Protein AF-A0A2N1SD95-F1 (afdb_monomer)

Secondary structure (DSSP, 8-state):
----S-SEEEEEEEEEPPGGGHHHHGGGT--TT-EEEEEEEEEE-HHHHHHHHHT-

Sequence (56 aa):
MKGPAGHEFRYMGALTTEASCLACHAVQGYHEGDVRGGISVSFDVESMRRELIVYL

Mean predicted aligned error: 7.3 Å

Structure (mmCIF, N/CA/C/O backbone):
data_AF-A0A2N1SD95-F1
#
_entry.id   AF-A0A2N1SD95-F1
#
loop_
_atom_site.group_PDB
_atom_site.id
_atom_site.type_symbol
_atom_site.label_atom_id
_atom_site.label_alt_id
_atom_site.label_comp_id
_atom_site.label_asym_id
_atom_site.label_entity_id
_atom_site.label_seq_id
_atom_site.pdbx_PDB_ins_code
_atom_site.Cartn_x
_atom_site.Cartn_y
_atom_site.Cartn_z
_atom_site.occupancy
_atom_site.B_iso_or_equiv
_atom_site.auth_seq_id
_atom_site.auth_comp_id
_atom_site.auth_asym_id
_atom_site.auth_atom_id
_atom_site.pdbx_PDB_model_num
ATOM 1 N N . MET A 1 1 ? 20.419 0.355 -0.341 1.00 48.25 1 MET A N 1
ATOM 2 C CA . MET A 1 1 ? 20.482 -0.464 -1.570 1.00 48.25 1 MET A CA 1
ATOM 3 C C . MET A 1 1 ? 20.547 0.477 -2.762 1.00 48.25 1 MET A C 1
ATOM 5 O O . MET A 1 1 ? 19.568 1.150 -3.045 1.00 48.25 1 MET A O 1
ATOM 9 N N . LYS A 1 2 ? 21.722 0.622 -3.382 1.00 48.62 2 LYS A N 1
ATOM 10 C CA . LYS A 1 2 ? 21.882 1.366 -4.636 1.00 48.62 2 LYS A CA 1
ATOM 11 C C . LYS A 1 2 ? 21.747 0.358 -5.771 1.00 48.62 2 LYS A C 1
ATOM 13 O O . LYS A 1 2 ? 22.636 -0.470 -5.929 1.00 48.62 2 LYS A O 1
ATOM 18 N N . GLY A 1 3 ? 20.653 0.411 -6.522 1.00 48.09 3 GLY A N 1
ATOM 19 C CA . GLY A 1 3 ? 20.665 -0.161 -7.866 1.00 48.09 3 GLY A CA 1
ATOM 20 C C . GLY A 1 3 ? 21.462 0.785 -8.771 1.00 48.09 3 GLY A C 1
ATOM 21 O O . GLY A 1 3 ? 21.265 2.000 -8.648 1.00 48.09 3 GLY A O 1
ATOM 22 N N . PRO A 1 4 ? 22.386 0.298 -9.618 1.00 53.31 4 PRO A N 1
ATOM 23 C CA . PRO A 1 4 ? 22.987 1.134 -10.653 1.00 53.31 4 PRO A CA 1
ATOM 24 C C . PRO A 1 4 ? 21.871 1.701 -11.542 1.00 53.31 4 PRO A C 1
ATOM 26 O O . PRO A 1 4 ? 20.787 1.126 -11.614 1.00 53.31 4 PRO A O 1
ATOM 29 N N . ALA A 1 5 ? 22.113 2.845 -12.182 1.00 60.38 5 ALA A N 1
ATOM 30 C CA . ALA A 1 5 ? 21.195 3.435 -13.153 1.00 60.38 5 ALA A 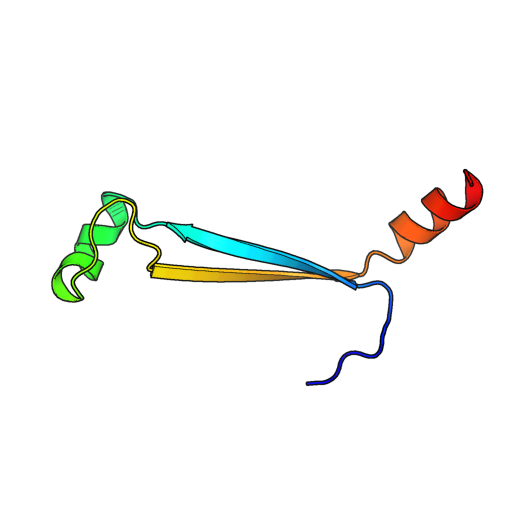CA 1
ATOM 31 C C . ALA A 1 5 ? 21.061 2.493 -14.364 1.00 60.38 5 ALA A C 1
ATOM 33 O O . ALA A 1 5 ? 21.768 2.628 -15.355 1.00 60.38 5 ALA A O 1
ATOM 34 N N . GLY A 1 6 ? 20.220 1.476 -14.231 1.00 64.94 6 GLY A N 1
ATOM 35 C CA . GLY A 1 6 ? 20.031 0.400 -15.185 1.00 64.94 6 GLY A CA 1
ATOM 36 C C . GLY A 1 6 ? 18.547 0.116 -15.276 1.00 64.94 6 GLY A C 1
ATOM 37 O O . GLY A 1 6 ? 17.891 0.039 -14.246 1.00 64.94 6 GLY A O 1
ATOM 38 N N . HIS A 1 7 ? 18.080 0.078 -16.520 1.00 73.81 7 HIS A N 1
ATOM 39 C CA . HIS A 1 7 ? 16.803 -0.335 -17.118 1.00 73.81 7 HIS A CA 1
ATOM 40 C C . HIS A 1 7 ? 15.739 -0.992 -16.220 1.00 73.81 7 HIS A C 1
ATOM 42 O O . HIS A 1 7 ? 15.164 -2.006 -16.581 1.00 73.81 7 HIS A O 1
ATOM 48 N N . GLU A 1 8 ? 15.429 -0.403 -15.074 1.00 83.56 8 GLU A N 1
ATOM 49 C CA . GLU A 1 8 ? 14.442 -0.893 -14.122 1.00 83.56 8 GLU A CA 1
ATOM 50 C C . GLU A 1 8 ? 13.267 0.077 -14.098 1.00 83.56 8 GLU A C 1
ATOM 52 O O . GLU A 1 8 ? 13.429 1.278 -13.859 1.00 83.56 8 GLU A O 1
ATOM 57 N N . PHE A 1 9 ? 12.072 -0.448 -14.339 1.00 87.88 9 PHE A N 1
ATOM 58 C CA . PHE A 1 9 ? 10.843 0.285 -14.113 1.00 87.88 9 PHE A CA 1
ATOM 59 C C . PHE A 1 9 ? 10.386 0.074 -12.677 1.00 87.88 9 PHE A C 1
ATOM 61 O O . PHE A 1 9 ? 10.386 -1.045 -12.165 1.00 87.88 9 PHE A O 1
ATOM 68 N N . ARG A 1 10 ? 9.982 1.169 -12.033 1.00 90.75 10 ARG A N 1
ATOM 69 C CA . ARG A 1 10 ? 9.506 1.171 -10.652 1.00 90.75 10 ARG A CA 1
ATOM 70 C C . ARG A 1 10 ? 8.118 1.783 -10.594 1.00 90.75 10 ARG A C 1
ATOM 72 O O . ARG A 1 10 ? 7.928 2.929 -10.993 1.00 90.75 10 ARG A O 1
ATOM 79 N N . TYR A 1 11 ? 7.177 1.026 -10.048 1.00 93.69 11 TYR A N 1
ATOM 80 C CA . TYR A 1 11 ? 5.821 1.461 -9.760 1.00 93.69 11 TYR A CA 1
ATOM 81 C C . TYR A 1 11 ? 5.607 1.560 -8.250 1.00 93.69 11 TYR A C 1
ATOM 83 O O . TYR A 1 11 ? 5.975 0.657 -7.497 1.00 93.69 11 TYR A O 1
ATOM 91 N N . MET A 1 12 ? 4.983 2.655 -7.822 1.00 96.25 12 MET A N 1
ATOM 92 C CA . MET A 1 12 ? 4.495 2.848 -6.461 1.00 96.25 12 MET A CA 1
ATOM 93 C C . MET A 1 12 ? 2.989 3.082 -6.517 1.00 96.25 12 MET A C 1
ATOM 95 O O . MET A 1 12 ? 2.539 4.063 -7.106 1.00 96.25 12 MET A O 1
ATOM 99 N N . GLY A 1 13 ? 2.225 2.186 -5.898 1.00 97.00 13 GLY A N 1
ATOM 100 C CA . GLY 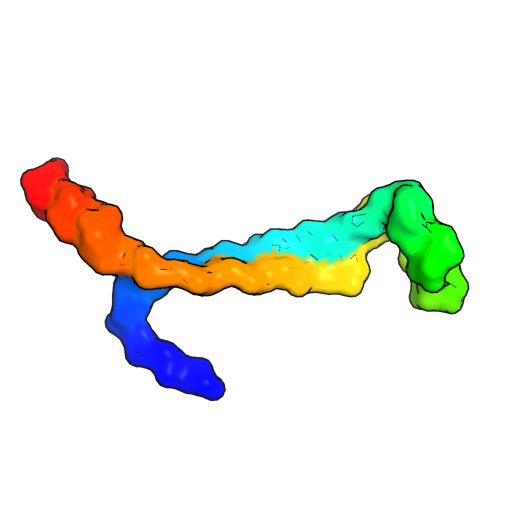A 1 13 ? 0.777 2.308 -5.755 1.00 97.00 13 GLY A CA 1
ATOM 101 C C . GLY A 1 13 ? 0.397 2.617 -4.311 1.00 97.00 13 GLY A C 1
ATOM 102 O O . GLY A 1 13 ? 0.951 2.019 -3.387 1.00 97.00 13 GLY A O 1
ATOM 103 N N . ALA A 1 14 ? -0.551 3.533 -4.108 1.00 97.75 14 ALA A N 1
ATOM 104 C CA . ALA A 1 14 ? -1.147 3.755 -2.795 1.00 97.75 14 ALA A CA 1
ATOM 105 C C . ALA A 1 14 ? -2.064 2.578 -2.434 1.00 97.75 14 ALA A C 1
ATOM 107 O O . ALA A 1 14 ? -2.849 2.116 -3.260 1.00 97.75 14 ALA A O 1
ATOM 108 N N . LEU A 1 15 ? -1.974 2.105 -1.193 1.00 97.75 15 LEU A N 1
ATOM 109 C CA . LEU A 1 15 ? -2.931 1.154 -0.642 1.00 97.75 15 LEU A CA 1
ATOM 110 C C . LEU A 1 15 ? -4.037 1.949 0.039 1.00 97.75 15 LEU A C 1
ATOM 112 O O . LEU A 1 15 ? -3.891 2.373 1.186 1.00 97.75 15 LEU A O 1
ATOM 116 N N . THR A 1 16 ? -5.119 2.178 -0.694 1.00 98.31 16 THR A N 1
ATOM 117 C CA . THR A 1 16 ? -6.312 2.839 -0.169 1.00 98.31 16 THR A CA 1
ATOM 118 C C . THR A 1 16 ? -7.105 1.870 0.703 1.00 98.31 16 THR A C 1
ATOM 120 O O . THR A 1 16 ? -7.175 0.668 0.444 1.00 98.31 16 THR A O 1
ATOM 123 N N . THR A 1 17 ? -7.660 2.386 1.789 1.00 98.56 17 THR A N 1
ATOM 124 C CA . THR A 1 17 ? -8.475 1.631 2.736 1.00 98.56 17 THR A CA 1
ATOM 125 C C . THR A 1 17 ? -9.883 1.481 2.180 1.00 98.56 17 THR A C 1
ATOM 127 O O . THR A 1 17 ? -10.552 2.472 1.907 1.00 98.56 17 THR A O 1
ATOM 130 N N . GLU A 1 18 ? -10.339 0.242 2.040 1.00 98.44 18 GLU A N 1
ATOM 131 C CA . GLU A 1 18 ? -11.713 -0.105 1.658 1.00 98.44 18 GLU A CA 1
ATOM 132 C C . GLU A 1 18 ? -12.513 -0.537 2.895 1.00 98.44 18 GLU A C 1
ATOM 134 O O . GLU A 1 18 ? -11.918 -0.917 3.908 1.00 98.44 18 GLU A O 1
ATOM 139 N N . ALA A 1 19 ? -13.848 -0.575 2.818 1.00 98.56 19 ALA A N 1
ATOM 140 C CA . ALA A 1 19 ? -14.698 -1.057 3.915 1.00 98.56 19 ALA A CA 1
ATOM 141 C C . ALA A 1 19 ? -14.259 -2.423 4.491 1.00 98.56 19 ALA A C 1
ATOM 143 O O . ALA A 1 19 ? -14.268 -2.626 5.706 1.00 98.56 19 ALA A O 1
ATOM 144 N N . SER A 1 20 ? -13.797 -3.345 3.638 1.00 98.25 20 SER A N 1
ATOM 145 C CA . SER A 1 20 ? -13.281 -4.667 4.036 1.00 98.25 20 SER A CA 1
ATOM 146 C C . SER A 1 20 ? -12.042 -4.594 4.944 1.00 98.25 20 SER A C 1
ATOM 148 O O . SER A 1 20 ? -11.831 -5.467 5.786 1.0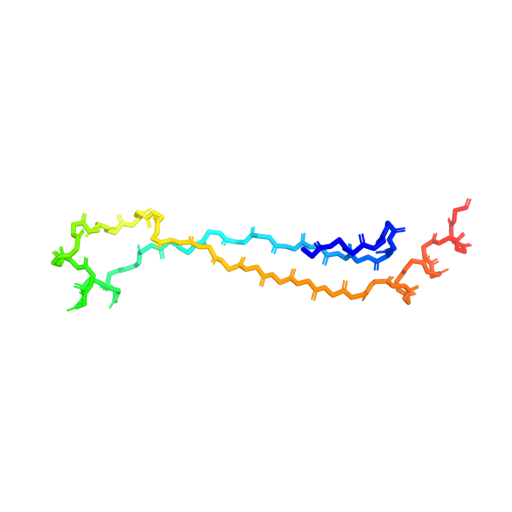0 98.25 20 SER A O 1
ATOM 150 N N . CYS A 1 21 ? -11.237 -3.535 4.824 1.00 98.31 21 CYS A N 1
ATOM 151 C CA . CYS A 1 21 ? -10.024 -3.326 5.615 1.00 98.31 21 CYS A CA 1
ATOM 152 C C . CYS A 1 21 ? -10.347 -2.956 7.069 1.00 98.31 21 CYS A C 1
ATOM 154 O O . CYS A 1 21 ? -9.571 -3.250 7.984 1.00 98.31 21 CYS A O 1
ATOM 156 N N . LEU A 1 22 ? -11.492 -2.307 7.294 1.00 98.56 22 LEU A N 1
ATOM 157 C CA . LEU A 1 22 ? -11.863 -1.737 8.588 1.00 98.56 22 LEU A CA 1
ATOM 158 C C . LEU A 1 22 ? -12.206 -2.794 9.640 1.00 98.56 22 LEU A C 1
ATOM 160 O O . LEU A 1 22 ? -12.128 -2.491 10.828 1.00 98.56 22 LEU A O 1
ATOM 164 N N . ALA A 1 23 ? -12.461 -4.041 9.229 1.00 98.38 23 ALA A N 1
ATOM 165 C CA . ALA A 1 23 ? -12.616 -5.169 10.148 1.00 98.38 23 ALA A CA 1
ATOM 166 C C . ALA A 1 23 ? -11.426 -5.306 11.118 1.00 98.38 23 ALA A C 1
ATOM 168 O O . ALA A 1 23 ? -11.611 -5.695 12.269 1.00 98.38 23 ALA A O 1
ATOM 169 N N . CYS A 1 24 ? -10.220 -4.939 10.668 1.00 98.00 24 CYS A N 1
ATOM 170 C CA . CYS A 1 24 ? -9.003 -4.981 11.479 1.00 98.00 24 CYS A CA 1
ATOM 171 C C . CYS A 1 24 ? -8.364 -3.599 11.680 1.00 98.00 24 CYS A C 1
ATOM 173 O O . CYS A 1 24 ? -7.719 -3.366 12.699 1.00 98.00 24 CYS A O 1
ATOM 175 N N . HIS A 1 25 ? -8.509 -2.681 10.721 1.00 98.06 25 HIS A N 1
ATOM 176 C CA . HIS A 1 25 ? -7.772 -1.413 10.719 1.00 98.06 25 HIS A CA 1
ATOM 177 C C . HIS A 1 25 ? -8.532 -0.227 11.333 1.00 98.06 25 HIS A C 1
ATOM 179 O O . HIS A 1 25 ? -7.908 0.797 11.604 1.00 98.06 25 HIS A O 1
ATOM 185 N N . ALA A 1 26 ? -9.827 -0.362 11.652 1.00 98.31 26 ALA A N 1
ATOM 186 C CA . ALA A 1 26 ? -10.577 0.707 12.321 1.00 98.31 26 ALA A CA 1
ATOM 187 C C . ALA A 1 26 ? -9.987 1.066 13.697 1.00 98.31 26 ALA A C 1
ATOM 189 O O . ALA A 1 26 ? -9.876 2.238 14.045 1.00 98.31 26 ALA A O 1
ATOM 190 N N . VAL A 1 27 ? -9.517 0.072 14.462 1.00 98.12 27 VAL A N 1
ATOM 191 C CA . VAL A 1 27 ? -8.889 0.299 15.782 1.00 98.12 27 VAL A CA 1
ATOM 192 C C . VAL A 1 27 ? -7.553 1.044 15.700 1.00 98.12 27 VAL A C 1
ATOM 194 O O . VAL A 1 27 ? -7.074 1.561 16.703 1.00 98.12 27 VAL A O 1
ATOM 197 N N . GLN A 1 28 ? -6.949 1.102 14.511 1.00 97.69 28 GLN A N 1
ATOM 198 C CA . GLN A 1 28 ? -5.727 1.862 14.240 1.00 97.69 28 GLN A CA 1
ATOM 199 C C . GLN A 1 28 ? -6.033 3.309 13.818 1.00 97.69 28 GLN A C 1
ATOM 201 O O . GLN A 1 28 ? -5.106 4.086 13.609 1.00 97.69 28 GLN A O 1
ATOM 206 N N . GLY A 1 29 ? -7.317 3.673 13.709 1.00 98.12 29 GLY A N 1
ATOM 207 C CA . GLY A 1 29 ? -7.776 5.014 13.350 1.00 98.12 29 GLY A CA 1
ATOM 208 C C . GLY A 1 29 ? -7.975 5.248 11.852 1.00 98.12 29 GLY A C 1
ATOM 209 O O . GLY A 1 29 ? -8.173 6.395 11.460 1.00 98.12 29 GLY A O 1
ATOM 210 N N . TYR A 1 30 ? -7.924 4.199 11.022 1.00 98.44 30 TYR A N 1
ATOM 211 C CA . TYR A 1 30 ? -8.187 4.319 9.587 1.00 98.44 30 TYR A CA 1
ATOM 212 C C . TYR A 1 30 ? -9.683 4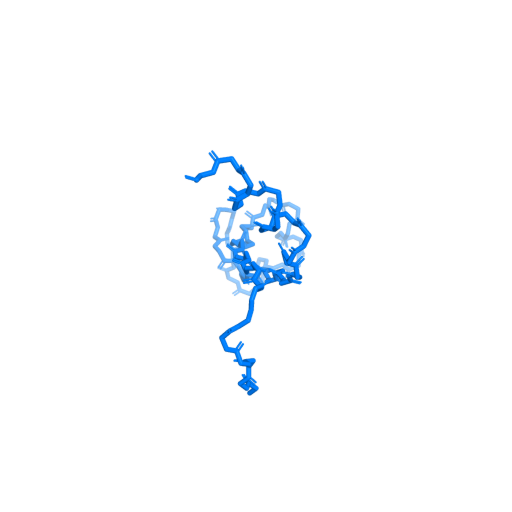.405 9.274 1.00 98.44 30 TYR A C 1
ATOM 214 O O . TYR A 1 30 ? -10.504 3.737 9.905 1.00 98.44 30 TYR A O 1
ATOM 222 N N . HIS A 1 31 ? -10.000 5.166 8.231 1.00 98.38 31 HIS A N 1
ATOM 223 C CA . HIS A 1 31 ? -11.320 5.325 7.634 1.00 98.38 31 HIS A CA 1
ATOM 224 C C . HIS A 1 31 ? -11.300 4.890 6.163 1.00 98.38 31 HIS A C 1
ATOM 226 O O . HIS A 1 31 ? -10.246 4.772 5.535 1.00 98.38 31 HIS A O 1
ATOM 232 N N . GLU A 1 32 ? -12.477 4.626 5.599 1.00 98.38 32 GLU A N 1
ATOM 233 C CA . GLU A 1 32 ? -12.598 4.312 4.176 1.00 98.38 32 GLU A CA 1
ATOM 234 C C . GLU A 1 32 ? -12.110 5.491 3.318 1.00 98.38 32 GLU A C 1
ATOM 236 O O . GLU A 1 32 ? -12.473 6.641 3.555 1.00 98.38 32 GLU A O 1
ATOM 241 N N . GLY A 1 33 ? -11.256 5.199 2.335 1.00 98.19 33 GLY A N 1
ATOM 242 C CA . GLY A 1 33 ? -10.578 6.195 1.504 1.00 98.19 33 GLY A CA 1
ATOM 243 C C . GLY A 1 33 ? -9.196 6.629 2.007 1.00 98.19 33 GLY A C 1
ATOM 244 O O . GLY A 1 33 ? -8.427 7.185 1.222 1.00 98.19 33 GLY A O 1
ATOM 245 N N . ASP A 1 34 ? -8.824 6.329 3.255 1.00 98.62 34 ASP A N 1
ATOM 246 C CA . ASP A 1 34 ? -7.500 6.681 3.778 1.00 98.62 34 ASP A CA 1
ATOM 247 C C . ASP A 1 34 ? -6.383 5.886 3.090 1.00 98.62 34 ASP A C 1
ATOM 249 O O . ASP A 1 34 ? -6.530 4.701 2.781 1.00 98.62 34 ASP A O 1
ATOM 253 N N . VAL A 1 35 ? -5.206 6.498 2.934 1.00 98.19 35 VAL A N 1
ATOM 254 C CA . VAL A 1 35 ? -3.995 5.788 2.495 1.00 98.19 35 VAL A CA 1
ATOM 255 C C . VAL A 1 35 ? -3.351 5.093 3.695 1.00 98.19 35 VAL A C 1
ATOM 257 O O . VAL A 1 35 ? -2.775 5.743 4.566 1.00 98.19 35 VAL A O 1
ATOM 260 N N . ARG A 1 36 ? -3.405 3.757 3.725 1.00 97.44 36 ARG A N 1
ATOM 261 C CA . ARG A 1 36 ? -2.851 2.931 4.819 1.00 97.44 36 ARG A CA 1
ATOM 262 C C . ARG A 1 36 ? -1.454 2.376 4.551 1.00 97.44 36 ARG A C 1
ATOM 264 O O . ARG A 1 36 ? 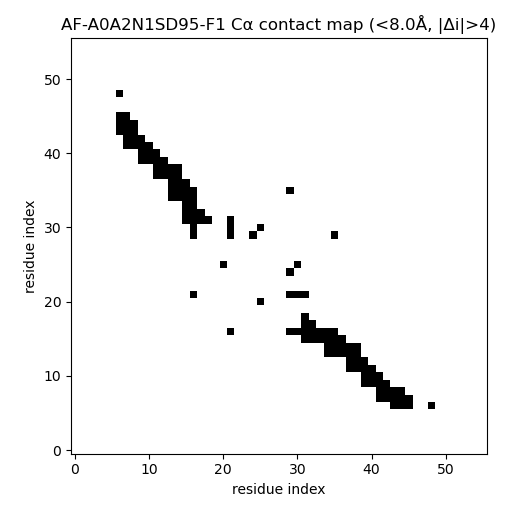-0.886 1.677 5.384 1.00 97.44 36 ARG A O 1
ATOM 271 N N . GLY A 1 37 ? -0.897 2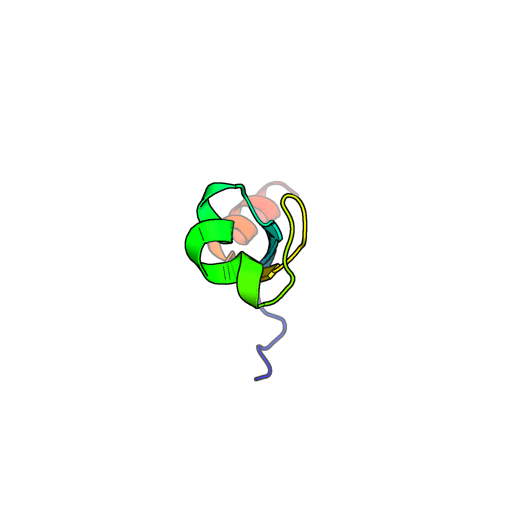.656 3.378 1.00 97.00 37 GLY A N 1
ATOM 272 C CA . GLY A 1 37 ? 0.438 2.217 2.994 1.00 97.00 37 GLY A CA 1
ATOM 273 C C . GLY A 1 37 ? 0.676 2.346 1.498 1.00 97.00 37 GLY A C 1
ATOM 274 O O . GLY A 1 37 ? -0.081 3.003 0.784 1.00 97.00 37 GLY A O 1
ATOM 275 N N . GLY A 1 38 ? 1.725 1.685 1.019 1.00 96.81 38 GLY A N 1
ATOM 276 C CA . GLY A 1 38 ? 2.047 1.625 -0.400 1.00 96.81 38 GLY A CA 1
ATOM 277 C C . GLY A 1 38 ? 2.584 0.259 -0.797 1.00 96.81 38 GLY A C 1
ATOM 278 O O . GLY A 1 38 ? 3.221 -0.424 0.004 1.00 96.81 38 GLY A O 1
ATOM 279 N N . ILE A 1 39 ? 2.331 -0.120 -2.045 1.00 96.94 39 ILE A N 1
ATOM 280 C CA . ILE A 1 39 ? 2.957 -1.270 -2.688 1.00 96.94 39 ILE A CA 1
ATOM 281 C C . ILE A 1 39 ? 4.007 -0.773 -3.678 1.00 96.94 39 ILE A C 1
ATOM 283 O O . ILE A 1 39 ? 3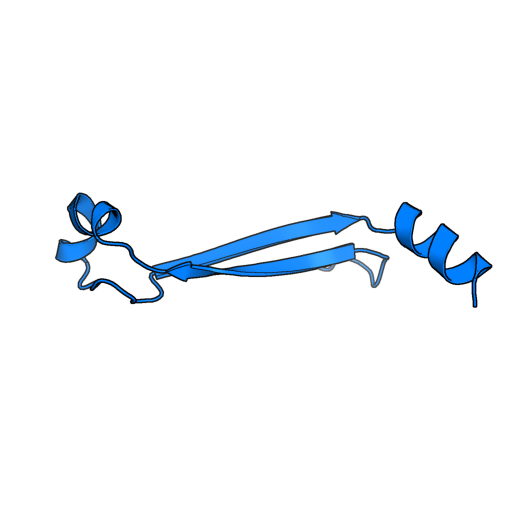.760 0.152 -4.452 1.00 96.94 39 ILE A O 1
ATOM 287 N N . SER A 1 40 ? 5.187 -1.384 -3.627 1.00 96.56 40 SER A N 1
ATOM 288 C CA . SER A 1 40 ? 6.272 -1.134 -4.570 1.00 96.56 40 SER A CA 1
ATOM 289 C C . SER A 1 40 ? 6.444 -2.350 -5.463 1.00 96.56 40 SER A C 1
ATOM 291 O O . SER A 1 40 ? 6.506 -3.474 -4.962 1.00 96.56 40 SER A O 1
ATOM 293 N N . VAL A 1 41 ? 6.529 -2.127 -6.771 1.00 94.56 41 VAL A N 1
ATOM 294 C CA . VAL A 1 41 ? 6.852 -3.162 -7.755 1.00 94.56 41 VAL A CA 1
ATOM 295 C C . VAL A 1 41 ? 7.989 -2.641 -8.622 1.00 94.56 41 VAL A C 1
ATOM 297 O O . VAL A 1 41 ? 7.877 -1.567 -9.210 1.00 94.56 41 VAL A O 1
ATOM 300 N N . SER A 1 42 ? 9.069 -3.411 -8.711 1.00 91.50 42 SER A N 1
ATOM 301 C CA . SER A 1 42 ? 10.219 -3.113 -9.566 1.00 91.50 42 SER A CA 1
ATOM 302 C C . SER A 1 42 ? 10.463 -4.280 -10.510 1.00 91.50 42 SER A C 1
ATOM 304 O O . SER A 1 42 ? 10.420 -5.432 -10.077 1.00 91.50 42 SER A O 1
ATOM 306 N N . PHE A 1 43 ? 10.719 -3.995 -11.783 1.00 88.06 43 PHE A N 1
ATOM 307 C CA . PHE A 1 43 ? 11.074 -5.015 -12.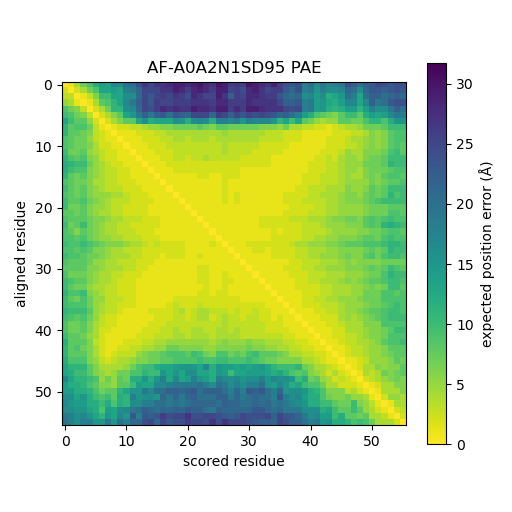765 1.00 88.06 43 PHE A CA 1
ATOM 308 C C . PHE A 1 43 ? 12.025 -4.474 -13.829 1.00 88.06 43 PHE A C 1
ATOM 310 O O . PHE A 1 43 ? 12.022 -3.286 -14.153 1.00 88.06 43 PHE A O 1
ATOM 317 N N . ASP A 1 44 ? 12.841 -5.373 -14.370 1.00 88.69 44 ASP A N 1
ATOM 318 C CA . ASP A 1 44 ? 13.738 -5.092 -15.487 1.00 88.69 44 ASP A CA 1
ATOM 319 C C . ASP A 1 44 ? 12.922 -4.884 -16.777 1.00 88.69 44 ASP A C 1
ATOM 321 O O . ASP A 1 44 ? 12.038 -5.678 -17.102 1.00 88.69 44 ASP A O 1
ATOM 325 N N . VAL A 1 45 ? 13.210 -3.804 -17.503 1.00 86.44 45 VAL A N 1
ATOM 326 C CA . VAL A 1 45 ? 12.573 -3.428 -18.775 1.00 86.44 45 VAL A CA 1
ATOM 327 C C . VAL A 1 45 ? 13.539 -3.464 -19.957 1.00 86.44 45 VAL A C 1
ATOM 329 O O . VAL A 1 45 ? 13.243 -2.921 -21.023 1.00 86.44 45 VAL A O 1
ATOM 332 N N . GLU A 1 46 ? 14.693 -4.111 -19.815 1.00 84.56 46 GLU A N 1
ATOM 333 C CA . GLU A 1 46 ? 15.720 -4.144 -20.854 1.00 84.56 46 GLU A CA 1
ATOM 334 C C . GLU A 1 46 ? 15.228 -4.753 -22.183 1.00 84.56 46 GLU A C 1
ATOM 336 O O . GLU A 1 46 ? 15.640 -4.303 -23.255 1.00 84.56 46 GLU A O 1
ATOM 341 N N . SER A 1 47 ? 14.315 -5.733 -22.157 1.00 75.50 47 SER A N 1
ATOM 342 C CA . SER A 1 47 ? 13.714 -6.288 -23.382 1.00 75.50 47 SER A CA 1
ATOM 343 C C . SER A 1 47 ? 12.813 -5.279 -24.103 1.00 75.50 47 SER A C 1
ATOM 345 O O . SER A 1 47 ? 12.977 -5.078 -25.303 1.00 75.50 47 SER A O 1
ATOM 347 N N . MET A 1 48 ? 11.932 -4.584 -23.374 1.00 74.50 48 MET A N 1
ATOM 348 C CA . MET A 1 48 ? 11.067 -3.528 -23.924 1.00 74.50 48 MET A CA 1
ATOM 349 C C . MET A 1 48 ? 11.880 -2.342 -24.457 1.00 74.50 48 MET A C 1
ATOM 351 O O . MET A 1 48 ? 11.550 -1.780 -25.500 1.00 74.50 48 MET A O 1
ATOM 355 N N . ARG A 1 49 ? 12.972 -1.969 -23.777 1.00 73.38 49 ARG A N 1
ATOM 356 C CA . ARG A 1 49 ? 13.861 -0.889 -24.223 1.00 73.38 49 ARG A CA 1
ATOM 357 C C . ARG A 1 49 ? 14.485 -1.180 -25.586 1.00 73.38 49 ARG A C 1
ATOM 359 O O . ARG A 1 49 ? 14.561 -0.275 -26.414 1.00 73.38 49 ARG A O 1
ATOM 366 N N . ARG A 1 50 ? 14.953 -2.414 -25.813 1.00 67.94 50 ARG A N 1
ATOM 367 C CA . ARG A 1 50 ? 15.596 -2.801 -27.079 1.00 67.94 50 ARG A CA 1
ATOM 368 C C . ARG A 1 50 ? 14.665 -2.629 -28.273 1.00 67.94 50 ARG A C 1
ATOM 370 O O . ARG A 1 50 ? 15.122 -2.147 -29.300 1.00 67.94 50 ARG A O 1
ATOM 377 N N . GLU A 1 51 ? 13.385 -2.960 -28.132 1.00 70.00 51 GLU A N 1
ATOM 378 C CA . GLU A 1 51 ? 12.410 -2.748 -29.206 1.00 70.00 51 GLU A CA 1
ATOM 379 C C . GLU A 1 51 ? 12.129 -1.258 -29.430 1.00 70.00 51 GLU A C 1
ATOM 381 O O . GLU A 1 51 ? 12.129 -0.812 -30.571 1.00 70.00 51 GLU A O 1
ATOM 386 N N . LEU A 1 52 ? 11.993 -0.461 -28.363 1.00 63.72 52 LEU A N 1
ATOM 387 C CA . LEU A 1 52 ? 11.729 0.979 -28.476 1.00 63.72 52 LEU A CA 1
ATOM 388 C C . LEU A 1 52 ? 12.859 1.749 -29.187 1.00 63.72 52 LEU A C 1
ATOM 390 O O . LEU A 1 52 ? 12.583 2.678 -29.936 1.00 63.72 52 LEU A O 1
ATOM 394 N N . ILE A 1 53 ? 14.120 1.356 -28.968 1.00 67.19 53 ILE A N 1
ATOM 395 C CA . ILE A 1 53 ? 15.293 1.970 -29.620 1.00 67.19 53 ILE A CA 1
ATOM 396 C C . ILE A 1 53 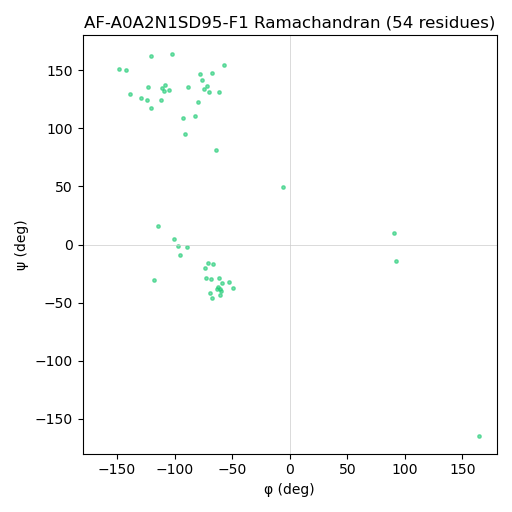? 15.329 1.675 -31.126 1.00 67.19 53 ILE A C 1
ATOM 398 O O . ILE A 1 53 ? 15.838 2.489 -31.879 1.00 67.19 53 ILE A O 1
ATOM 402 N N . VAL A 1 54 ? 14.802 0.538 -31.586 1.00 64.06 54 VAL A N 1
ATOM 403 C CA . VAL A 1 54 ? 14.812 0.189 -33.021 1.00 64.06 54 VAL A CA 1
ATOM 404 C C . VAL A 1 54 ? 13.800 1.022 -33.825 1.00 64.06 54 VAL A C 1
ATOM 406 O O . VAL A 1 54 ? 13.949 1.159 -35.037 1.00 64.06 54 VAL A O 1
ATOM 409 N N . TYR A 1 55 ? 12.794 1.599 -33.163 1.00 57.38 55 TYR A N 1
ATOM 410 C CA . TYR A 1 55 ? 11.759 2.434 -33.785 1.00 57.38 55 TYR A CA 1
ATOM 411 C C . TYR A 1 55 ? 11.989 3.952 -33.623 1.00 57.38 55 TYR A C 1
ATOM 413 O O . TYR A 1 55 ? 11.125 4.729 -34.038 1.00 57.38 55 TYR A O 1
ATOM 421 N N . LEU A 1 56 ? 13.116 4.375 -33.034 1.00 54.44 56 LEU A N 1
ATOM 422 C CA . LEU A 1 56 ? 13.535 5.776 -32.857 1.00 54.44 56 LEU A CA 1
ATOM 423 C C . LEU A 1 56 ? 14.828 6.055 -33.630 1.00 54.44 56 LEU A C 1
ATOM 425 O O . LEU A 1 56 ? 14.930 7.169 -34.189 1.00 54.44 56 LEU A O 1
#

Radius of gyration: 18.16 Å; Cα contacts (8 Å, |Δi|>4): 61; chains: 1; bounding box: 38×13×50 Å

Nearest PDB structures (foldseek):
  7qh7-assembly1_W  TM=4.015E-01  e=6.057E+00  Homo sapiens
  8oin-assembly1_BD  TM=3.952E-01  e=5.648E+00  Sus scrofa
  8imn-assembly1_Z  TM=2.560E-01  e=5.267E+00  Anthocerotibacter panamensis

Solvent-accessible surface area (backbone atoms only — not comparable to full-atom values): 3611 Å² total; per-residue (Å²): 137,84,77,70,102,59,61,57,48,76,48,78,43,77,36,62,31,46,74,82,49,42,84,72,38,38,89,76,71,54,50,73,71,38,74,78,48,68,49,78,50,75,46,80,39,58,71,62,49,56,57,56,60,76,77,107

Foldseek 3Di:
DDDPPAQKDKDKDFDFDDPVNCVPCVVVVDDGRDGPDIDMDMDGCVVVVVVVVVVD

pLDDT: mean 85.62, std 16.38, range [48.09, 98.62]